Protein AF-V4J3M6-F1 (afdb_monomer_lite)

pLDDT: mean 88.86, std 12.58, range [38.88, 98.38]

InterPro domains:
  IPR055898 Protein of unknown function DUF7475 [PF24287] (8-110)

Structure (mmCIF, N/CA/C/O backbone):
data_AF-V4J3M6-F1
#
_entry.id   AF-V4J3M6-F1
#
loop_
_atom_site.group_PDB
_atom_site.id
_atom_site.type_symbol
_atom_site.label_atom_id
_atom_site.label_alt_id
_atom_site.label_comp_id
_atom_site.label_asym_id
_atom_site.label_entity_id
_atom_site.label_seq_id
_atom_site.pdbx_PDB_ins_code
_atom_site.Cartn_x
_atom_site.Cartn_y
_atom_site.Cartn_z
_atom_site.occupancy
_atom_site.B_iso_or_equiv
_atom_site.auth_seq_id
_atom_site.auth_comp_id
_atom_site.auth_asym_id
_atom_site.auth_atom_id
_atom_site.pdbx_PDB_model_num
ATOM 1 N N . MET A 1 1 ? -13.185 -10.513 32.554 1.00 38.88 1 MET A N 1
ATOM 2 C CA . MET A 1 1 ? -13.858 -9.660 31.553 1.00 38.88 1 MET A CA 1
ATOM 3 C C . MET A 1 1 ? -13.371 -10.073 30.175 1.00 38.88 1 MET A C 1
ATOM 5 O O . MET A 1 1 ? -12.265 -9.729 29.790 1.00 38.88 1 MET A O 1
ATOM 9 N N . THR A 1 2 ? -14.137 -10.904 29.475 1.00 46.56 2 THR A N 1
ATOM 10 C CA . THR A 1 2 ? -13.881 -11.289 28.082 1.00 46.56 2 THR A CA 1
ATOM 11 C C . THR A 1 2 ? -14.479 -10.208 27.191 1.00 46.56 2 THR A C 1
ATOM 13 O O . THR A 1 2 ? -15.693 -10.142 27.030 1.00 46.56 2 THR A O 1
ATOM 16 N N . SER A 1 3 ? -13.636 -9.323 26.656 1.00 50.34 3 SER A N 1
ATOM 17 C CA . SER A 1 3 ? -14.047 -8.368 25.624 1.00 50.34 3 SER A CA 1
ATOM 18 C C . SER A 1 3 ? -14.471 -9.158 24.384 1.00 50.34 3 SER A C 1
ATOM 20 O O . SER A 1 3 ? -13.637 -9.702 23.661 1.00 50.34 3 SER A O 1
ATOM 22 N N . THR A 1 4 ? -15.776 -9.302 24.159 1.00 56.31 4 THR A N 1
ATOM 23 C CA . THR A 1 4 ? -16.316 -9.925 22.948 1.00 56.31 4 THR A CA 1
ATOM 24 C C . THR A 1 4 ? -16.257 -8.911 21.812 1.00 56.31 4 THR A C 1
ATOM 26 O O . THR A 1 4 ? -17.283 -8.364 21.403 1.00 56.31 4 THR A O 1
ATOM 29 N N . ARG A 1 5 ? -15.052 -8.619 21.302 1.00 61.88 5 ARG A N 1
ATOM 30 C CA . ARG A 1 5 ? -14.941 -7.908 20.024 1.00 61.88 5 ARG A CA 1
ATOM 31 C C . ARG A 1 5 ? -15.697 -8.729 18.967 1.00 61.88 5 ARG A C 1
ATOM 33 O O . ARG A 1 5 ? -15.520 -9.948 18.909 1.00 61.88 5 ARG A O 1
ATOM 40 N N . PRO A 1 6 ? -16.568 -8.107 18.153 1.00 67.94 6 PRO A N 1
ATOM 41 C CA . PRO A 1 6 ? -17.301 -8.828 17.123 1.00 67.94 6 PRO A CA 1
ATOM 42 C C . PRO A 1 6 ? -16.311 -9.528 16.197 1.00 67.94 6 PRO A C 1
ATOM 44 O O . PRO A 1 6 ? -15.393 -8.894 15.688 1.00 67.94 6 PRO A O 1
ATOM 47 N N . HIS A 1 7 ? -16.516 -10.811 15.921 1.00 68.94 7 HIS A N 1
ATOM 48 C CA . HIS A 1 7 ? -15.617 -11.605 15.078 1.00 68.94 7 HIS A CA 1
ATOM 49 C C . HIS A 1 7 ? -15.437 -11.019 13.655 1.00 68.94 7 HIS A C 1
ATOM 51 O O . HIS A 1 7 ? -14.468 -11.315 12.960 1.00 68.94 7 HIS A O 1
ATOM 57 N N . SER A 1 8 ? -16.360 -10.157 13.212 1.00 73.88 8 SER A N 1
ATOM 58 C CA . SER A 1 8 ? -16.258 -9.370 11.978 1.00 73.88 8 SER A CA 1
ATOM 59 C C . SER A 1 8 ? -15.164 -8.298 12.025 1.00 73.88 8 SER A C 1
ATOM 61 O O . SER A 1 8 ? -14.506 -8.072 11.014 1.00 73.88 8 SER A O 1
ATOM 63 N N . ALA A 1 9 ? -14.929 -7.673 13.180 1.00 78.38 9 ALA A N 1
ATOM 64 C CA . ALA A 1 9 ? -13.892 -6.664 13.371 1.00 78.38 9 ALA A CA 1
ATOM 65 C C . ALA A 1 9 ? -12.501 -7.237 13.090 1.00 78.38 9 ALA A C 1
ATOM 67 O O . ALA A 1 9 ? -11.733 -6.661 12.320 1.00 78.38 9 ALA A O 1
ATOM 68 N N . ASP A 1 10 ? -12.222 -8.414 13.647 1.00 83.69 10 ASP A N 1
ATOM 69 C CA . ASP A 1 10 ? -10.952 -9.114 13.456 1.00 83.69 10 ASP A CA 1
ATOM 70 C C . ASP A 1 10 ? -10.730 -9.477 11.984 1.00 83.69 10 ASP A C 1
ATOM 72 O O . ASP A 1 10 ? -9.628 -9.337 11.462 1.00 83.69 10 ASP A O 1
ATOM 76 N N . ARG A 1 11 ? -11.788 -9.852 11.256 1.00 90.38 11 ARG A N 1
ATOM 77 C CA . ARG A 1 11 ? -11.690 -10.138 9.815 1.00 90.38 11 ARG A CA 1
ATOM 78 C C . ARG A 1 11 ? -11.317 -8.905 8.996 1.00 90.38 11 ARG A C 1
ATOM 80 O O . ARG A 1 11 ? -10.518 -9.024 8.075 1.00 90.38 11 ARG A O 1
ATOM 87 N N . LEU A 1 12 ? -11.866 -7.733 9.322 1.00 93.31 12 LEU A N 1
ATOM 88 C CA . LEU A 1 12 ? -11.553 -6.480 8.621 1.00 93.31 12 LEU A CA 1
ATOM 89 C C . LEU A 1 12 ? -10.098 -6.061 8.835 1.00 93.31 12 LEU A C 1
ATOM 91 O O . LEU A 1 12 ? -9.416 -5.634 7.908 1.00 93.31 12 LEU A O 1
ATOM 95 N N . HIS A 1 13 ? -9.605 -6.248 10.049 1.00 92.00 13 HIS A N 1
ATOM 96 C CA . HIS A 1 13 ? -8.206 -6.073 10.393 1.00 92.00 13 HIS A CA 1
ATOM 97 C C . HIS A 1 13 ? -7.275 -6.984 9.573 1.00 92.00 13 HIS A C 1
ATOM 99 O O . HIS A 1 13 ? -6.331 -6.499 8.949 1.00 92.00 13 HIS A O 1
ATOM 105 N N . TYR A 1 14 ? -7.574 -8.286 9.501 1.00 92.88 14 TYR A N 1
ATOM 106 C CA . TYR A 1 14 ? -6.812 -9.220 8.665 1.00 92.88 14 TYR A CA 1
ATOM 107 C C . TYR A 1 14 ? -6.918 -8.899 7.173 1.00 92.88 14 TYR A C 1
ATOM 109 O O . TYR A 1 14 ? -5.933 -9.032 6.451 1.00 92.88 14 TYR A O 1
ATOM 117 N N . ALA A 1 15 ? -8.077 -8.431 6.704 1.00 95.94 15 ALA A N 1
ATOM 118 C CA . ALA A 1 15 ? -8.246 -7.991 5.324 1.00 95.94 15 ALA A CA 1
ATOM 119 C C . ALA A 1 15 ? -7.347 -6.786 4.999 1.00 95.94 15 ALA A C 1
ATOM 121 O O . ALA A 1 15 ? -6.712 -6.775 3.948 1.00 95.94 15 ALA A O 1
ATOM 122 N N . ALA A 1 16 ? -7.220 -5.814 5.910 1.00 95.56 16 ALA A N 1
ATOM 123 C CA . ALA A 1 16 ? -6.307 -4.683 5.737 1.00 95.56 16 ALA A CA 1
ATOM 124 C C . ALA A 1 16 ? -4.843 -5.141 5.658 1.00 95.56 16 ALA A C 1
ATOM 126 O O . ALA A 1 16 ? -4.100 -4.686 4.789 1.00 95.56 16 ALA A O 1
ATOM 127 N N . VAL A 1 17 ? -4.444 -6.090 6.510 1.00 95.25 17 VAL A N 1
ATOM 128 C CA . VAL A 1 17 ? -3.103 -6.696 6.477 1.00 95.25 17 VAL A CA 1
ATOM 129 C C . VAL A 1 17 ? -2.857 -7.434 5.163 1.00 95.25 17 VAL A C 1
ATOM 131 O O . VAL A 1 17 ? -1.808 -7.255 4.549 1.00 95.25 17 VAL A O 1
ATOM 134 N N . LEU A 1 18 ? -3.823 -8.230 4.702 1.00 97.06 18 LEU A N 1
ATOM 135 C CA . LEU A 1 18 ? -3.713 -8.969 3.446 1.00 97.06 18 LEU A CA 1
ATOM 136 C C . LEU A 1 18 ? -3.591 -8.023 2.246 1.00 97.06 18 LEU A C 1
ATOM 138 O O . LEU A 1 18 ? -2.781 -8.268 1.356 1.00 97.06 18 LEU A O 1
ATOM 142 N N . LEU A 1 19 ? -4.350 -6.925 2.238 1.00 97.88 19 LEU A N 1
ATOM 143 C CA . LEU A 1 19 ? -4.260 -5.890 1.208 1.00 97.88 19 LEU A CA 1
ATOM 144 C C . LEU A 1 19 ? -2.898 -5.182 1.229 1.00 97.88 19 LEU A C 1
ATOM 146 O O . LEU A 1 19 ? -2.286 -5.035 0.173 1.00 97.88 19 LEU A O 1
ATOM 150 N N . ALA A 1 20 ? -2.387 -4.802 2.405 1.00 97.69 20 ALA A N 1
ATOM 151 C CA . ALA A 1 20 ? -1.046 -4.226 2.539 1.00 97.69 20 ALA A CA 1
ATOM 152 C C . ALA A 1 20 ? 0.040 -5.194 2.050 1.00 97.69 20 ALA A C 1
ATOM 154 O O . ALA A 1 20 ? 0.949 -4.800 1.320 1.00 97.69 20 ALA A O 1
ATOM 155 N N . PHE A 1 21 ? -0.076 -6.476 2.398 1.00 97.62 21 PHE A N 1
ATOM 156 C CA . PHE A 1 21 ? 0.846 -7.507 1.938 1.00 97.62 21 PHE A CA 1
ATOM 157 C C . PHE A 1 21 ? 0.781 -7.697 0.416 1.00 97.62 21 PHE A C 1
ATOM 159 O O . PHE A 1 21 ? 1.816 -7.723 -0.245 1.00 97.62 21 PHE A O 1
ATOM 166 N N . ALA A 1 22 ? -0.418 -7.754 -0.167 1.00 97.62 22 ALA A N 1
ATOM 167 C CA . ALA A 1 22 ? -0.592 -7.839 -1.615 1.00 97.62 22 ALA A CA 1
ATOM 168 C C . ALA A 1 22 ? 0.013 -6.621 -2.335 1.00 97.62 22 ALA A C 1
ATOM 170 O O . ALA A 1 22 ? 0.721 -6.783 -3.328 1.00 97.62 22 ALA A O 1
ATOM 171 N N . LEU A 1 23 ? -0.200 -5.410 -1.807 1.00 97.38 23 LEU A N 1
ATOM 172 C CA . LEU A 1 23 ? 0.435 -4.194 -2.318 1.00 97.38 23 LEU A CA 1
ATOM 173 C C . LEU A 1 23 ? 1.960 -4.291 -2.233 1.00 97.38 23 LEU A C 1
ATOM 175 O O . LEU A 1 23 ? 2.632 -3.974 -3.211 1.00 97.38 23 LEU A O 1
ATOM 179 N N . SER A 1 24 ? 2.511 -4.781 -1.121 1.00 98.06 24 SER A N 1
ATOM 180 C CA . SER A 1 24 ? 3.952 -5.010 -0.979 1.00 98.06 24 SER A CA 1
ATOM 181 C C . SER A 1 24 ? 4.497 -5.944 -2.067 1.00 98.06 24 SER A C 1
ATOM 183 O O . SER A 1 24 ? 5.452 -5.591 -2.761 1.00 98.06 24 SER A O 1
ATOM 185 N N . VAL A 1 25 ? 3.835 -7.084 -2.298 1.00 97.81 25 VAL A N 1
ATOM 186 C CA . VAL A 1 25 ? 4.211 -8.052 -3.341 1.00 97.81 25 VAL A CA 1
ATOM 187 C C . VAL A 1 25 ? 4.190 -7.422 -4.734 1.00 97.81 25 VAL A C 1
ATOM 189 O O . VAL A 1 25 ? 5.130 -7.620 -5.501 1.00 97.81 25 VAL A O 1
ATOM 192 N N . VAL A 1 26 ? 3.161 -6.637 -5.067 1.00 96.00 26 VAL A N 1
ATOM 193 C CA . VAL A 1 26 ? 3.074 -5.951 -6.368 1.00 96.00 26 VAL A CA 1
ATOM 194 C C . VAL A 1 26 ? 4.235 -4.974 -6.562 1.00 96.00 26 VAL A C 1
ATOM 196 O O . VAL A 1 26 ? 4.849 -4.951 -7.629 1.00 96.00 26 VAL A O 1
ATOM 199 N N . HIS A 1 27 ? 4.575 -4.199 -5.533 1.00 95.88 27 HIS A N 1
ATOM 200 C CA . HIS A 1 27 ? 5.683 -3.248 -5.598 1.00 95.88 27 HIS A CA 1
ATOM 201 C C . HIS A 1 27 ? 7.039 -3.960 -5.711 1.00 95.88 27 HIS A C 1
ATOM 203 O O . HIS A 1 27 ? 7.868 -3.566 -6.528 1.00 95.88 27 HIS A O 1
ATOM 209 N N . PHE A 1 28 ? 7.253 -5.065 -4.994 1.00 97.81 28 PHE A N 1
ATOM 210 C CA . PHE A 1 28 ? 8.454 -5.881 -5.181 1.00 97.81 28 PHE A CA 1
ATOM 211 C C . PHE A 1 28 ? 8.534 -6.513 -6.567 1.00 97.81 28 PHE A C 1
ATOM 213 O O . PHE A 1 28 ? 9.603 -6.505 -7.170 1.00 97.81 28 PHE A O 1
ATOM 220 N N . TYR A 1 29 ? 7.421 -7.013 -7.105 1.00 96.44 29 TYR A N 1
ATOM 221 C CA . TYR A 1 29 ? 7.382 -7.536 -8.468 1.00 96.44 29 TYR A CA 1
ATOM 222 C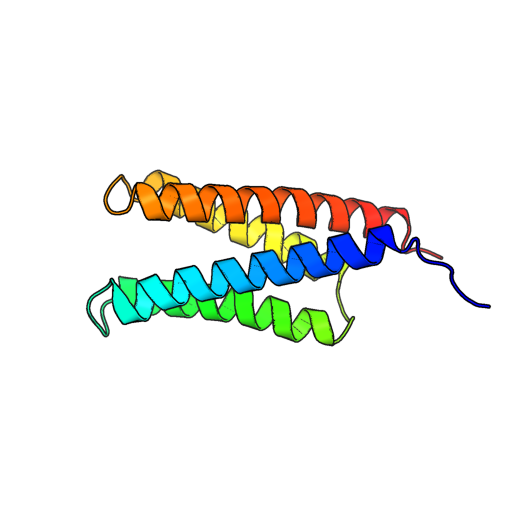 C . TYR A 1 29 ? 7.797 -6.466 -9.487 1.00 96.44 29 TYR A C 1
ATOM 224 O O . TYR A 1 29 ? 8.642 -6.724 -10.341 1.00 96.44 29 TYR A O 1
ATOM 232 N N . LEU A 1 30 ? 7.278 -5.243 -9.359 1.00 94.25 30 LEU A N 1
ATOM 233 C CA . LEU A 1 30 ? 7.681 -4.128 -10.218 1.00 94.25 30 LEU A CA 1
ATOM 234 C C . LEU A 1 30 ? 9.171 -3.803 -10.071 1.00 94.25 30 LEU A C 1
ATOM 236 O O . LEU A 1 30 ? 9.876 -3.685 -11.071 1.00 94.25 30 LEU A O 1
ATOM 240 N N . GLY A 1 31 ? 9.658 -3.716 -8.834 1.00 96.00 31 GLY A N 1
ATOM 241 C CA . GLY A 1 31 ? 11.043 -3.364 -8.541 1.00 96.00 31 GLY A CA 1
ATOM 242 C C . GLY A 1 31 ? 12.069 -4.406 -8.994 1.00 96.00 31 GLY A C 1
ATOM 243 O O . GLY A 1 31 ? 13.128 -4.028 -9.489 1.00 96.00 31 GLY A O 1
ATOM 244 N N . PHE A 1 32 ? 11.768 -5.699 -8.843 1.00 97.38 32 PHE A N 1
ATOM 245 C CA . PHE A 1 32 ? 12.718 -6.785 -9.110 1.00 97.38 32 PHE A CA 1
ATOM 246 C C . PHE A 1 32 ? 12.551 -7.460 -10.474 1.00 97.38 32 PHE A C 1
ATOM 248 O O . PHE A 1 32 ? 13.534 -7.977 -10.998 1.00 97.38 32 PHE A O 1
ATOM 255 N N . ALA A 1 33 ? 11.337 -7.501 -11.032 1.00 96.00 33 ALA A N 1
ATOM 256 C CA . ALA A 1 33 ? 11.045 -8.286 -12.235 1.00 96.00 33 ALA A CA 1
ATOM 257 C C . ALA A 1 33 ? 10.667 -7.447 -13.463 1.00 96.00 33 ALA A C 1
ATOM 259 O O . ALA A 1 33 ? 10.756 -7.953 -14.580 1.00 96.00 33 ALA A O 1
ATOM 260 N N . VAL A 1 34 ? 10.228 -6.196 -13.282 1.00 93.44 34 VAL A N 1
ATOM 261 C CA . VAL A 1 34 ? 9.749 -5.352 -14.390 1.00 93.44 34 VAL A CA 1
ATOM 262 C C . VAL A 1 34 ? 10.725 -4.228 -14.710 1.00 93.44 34 VAL A C 1
ATOM 264 O O . VAL A 1 34 ? 11.067 -4.023 -15.873 1.00 93.44 34 VAL A O 1
ATOM 267 N N . GLU A 1 35 ? 11.172 -3.487 -13.698 1.00 94.19 35 GLU A N 1
ATOM 268 C CA . GLU A 1 35 ? 12.137 -2.410 -13.901 1.00 94.19 35 GLU A CA 1
ATOM 269 C C . GLU A 1 35 ? 13.565 -2.946 -14.090 1.00 94.19 35 GLU A C 1
ATOM 271 O O . GLU A 1 35 ? 13.936 -3.955 -13.485 1.00 94.19 35 GLU A O 1
ATOM 276 N N . PRO A 1 36 ? 14.419 -2.243 -14.857 1.00 95.25 36 PRO A N 1
ATOM 277 C CA . PRO A 1 36 ? 15.838 -2.563 -14.925 1.00 95.25 36 PRO A CA 1
ATOM 278 C C . PRO A 1 36 ? 16.478 -2.528 -13.533 1.00 95.25 36 PRO A C 1
ATOM 280 O O . PRO A 1 36 ? 16.332 -1.542 -12.799 1.00 95.25 36 PRO A O 1
ATOM 283 N N . PHE A 1 37 ? 17.207 -3.588 -13.185 1.00 93.69 37 PHE A N 1
ATOM 284 C CA . PHE A 1 37 ? 17.845 -3.729 -11.879 1.00 93.69 37 PHE A CA 1
ATOM 285 C C . PHE A 1 37 ? 18.781 -2.548 -11.582 1.00 93.69 37 PHE A C 1
ATOM 287 O O . PHE A 1 37 ? 19.616 -2.181 -12.408 1.00 93.69 37 PHE A O 1
ATOM 294 N N . GLY A 1 38 ? 18.628 -1.941 -10.403 1.00 92.56 38 GLY A N 1
ATOM 295 C CA . GLY A 1 38 ? 19.433 -0.793 -9.969 1.00 92.56 38 GLY A CA 1
ATOM 296 C C . GLY A 1 38 ? 19.015 0.558 -10.562 1.00 92.56 38 GLY A C 1
ATOM 297 O O . GLY A 1 38 ? 19.595 1.582 -10.208 1.00 92.56 38 GLY A O 1
ATOM 298 N N . SER A 1 39 ? 17.996 0.599 -11.428 1.00 96.56 39 SER A N 1
ATOM 299 C CA . SER A 1 39 ? 17.409 1.866 -11.874 1.00 96.56 39 SER A CA 1
ATOM 300 C C . SER A 1 39 ? 16.718 2.607 -10.721 1.00 96.56 39 SER A C 1
ATOM 302 O O . SER A 1 39 ? 16.263 1.999 -9.751 1.00 96.56 39 SER A O 1
ATOM 304 N N . ALA A 1 40 ? 16.573 3.930 -10.846 1.00 95.06 40 ALA A N 1
ATOM 305 C CA . ALA A 1 40 ? 15.864 4.736 -9.849 1.00 95.06 40 ALA A CA 1
ATOM 306 C C . ALA A 1 40 ? 14.420 4.247 -9.624 1.00 95.06 40 ALA A C 1
ATOM 308 O O . ALA A 1 40 ? 13.968 4.176 -8.484 1.00 95.06 40 ALA A O 1
ATOM 309 N N . ALA A 1 41 ? 13.728 3.845 -10.696 1.00 92.00 41 ALA A N 1
ATOM 310 C CA . ALA A 1 41 ? 12.379 3.288 -10.619 1.00 92.00 41 ALA A CA 1
ATOM 311 C C . ALA A 1 41 ? 12.354 1.942 -9.874 1.00 92.00 41 ALA A C 1
ATOM 313 O O . ALA A 1 41 ? 11.517 1.746 -8.996 1.00 92.00 41 ALA A O 1
ATOM 314 N N . SER A 1 42 ? 13.304 1.045 -10.171 1.00 95.81 42 SER A N 1
ATOM 315 C CA . SER A 1 42 ? 13.454 -0.234 -9.463 1.00 95.81 42 SER A CA 1
ATOM 316 C C . SER A 1 42 ? 13.613 -0.015 -7.957 1.00 95.81 42 SER A C 1
ATOM 318 O O . SER A 1 42 ? 12.840 -0.558 -7.167 1.00 95.81 42 SER A O 1
ATOM 320 N N . VAL A 1 43 ? 14.544 0.860 -7.559 1.00 96.88 43 VAL A N 1
ATOM 321 C CA . VAL A 1 43 ? 14.788 1.188 -6.146 1.00 96.88 43 VAL A CA 1
ATOM 322 C C . VAL A 1 43 ? 13.542 1.786 -5.490 1.00 96.88 43 VAL A C 1
ATOM 324 O O . VAL A 1 43 ? 13.177 1.368 -4.394 1.00 96.88 43 VAL A O 1
ATOM 327 N N . GLN A 1 44 ? 12.852 2.717 -6.154 1.00 95.25 44 GLN A N 1
ATOM 328 C CA . GLN A 1 44 ? 11.621 3.318 -5.630 1.00 95.25 44 GLN A CA 1
ATOM 329 C C . GLN A 1 44 ? 10.532 2.275 -5.365 1.00 95.25 44 GLN A C 1
ATOM 331 O O . GLN A 1 44 ? 9.971 2.248 -4.271 1.00 95.25 44 GLN A O 1
ATOM 336 N N . PHE A 1 45 ? 10.264 1.383 -6.322 1.00 95.19 45 PHE A N 1
ATOM 337 C CA . PHE A 1 45 ? 9.265 0.331 -6.139 1.00 95.19 45 PHE A CA 1
ATOM 338 C C . PHE A 1 45 ? 9.639 -0.633 -5.010 1.00 95.19 45 PHE A C 1
ATOM 340 O O . PHE A 1 45 ? 8.780 -0.979 -4.201 1.00 95.19 45 PHE A O 1
ATOM 347 N N . VAL A 1 46 ? 10.915 -1.007 -4.881 1.00 97.81 46 VAL A N 1
ATOM 348 C CA . VAL A 1 46 ? 11.370 -1.821 -3.743 1.00 97.81 46 VAL A CA 1
ATOM 349 C C . VAL A 1 46 ? 11.113 -1.097 -2.421 1.00 97.81 46 VAL A C 1
ATOM 351 O O . VAL A 1 46 ? 10.550 -1.694 -1.506 1.00 97.81 46 VAL A O 1
ATOM 354 N N . LEU A 1 47 ? 11.453 0.190 -2.319 1.00 97.94 47 LEU A N 1
ATOM 355 C CA . LEU A 1 47 ? 11.208 0.976 -1.107 1.00 97.94 47 LEU A CA 1
ATOM 356 C C . LEU A 1 47 ? 9.716 1.049 -0.764 1.00 97.94 47 LEU A C 1
ATOM 358 O O . LEU A 1 47 ? 9.351 0.885 0.398 1.00 97.94 47 LEU A O 1
ATOM 362 N N . PHE A 1 48 ? 8.844 1.221 -1.759 1.00 96.75 48 PHE A N 1
ATOM 363 C CA . PHE A 1 48 ? 7.398 1.213 -1.534 1.00 96.75 48 PHE A CA 1
ATOM 364 C C . PHE A 1 48 ? 6.902 -0.140 -1.012 1.00 96.75 48 PHE A C 1
ATOM 366 O O . PHE A 1 48 ? 6.114 -0.196 -0.064 1.00 96.75 48 PHE A O 1
ATOM 373 N N . GLY A 1 49 ? 7.423 -1.236 -1.572 1.00 97.50 49 GLY A N 1
ATOM 374 C CA . GLY A 1 49 ? 7.150 -2.588 -1.089 1.00 97.50 49 GLY A CA 1
ATOM 375 C C . GLY A 1 49 ? 7.594 -2.796 0.360 1.00 97.50 49 GLY A C 1
ATOM 376 O O . GLY A 1 49 ? 6.831 -3.351 1.157 1.00 97.50 49 GLY A O 1
ATOM 377 N N . VAL A 1 50 ? 8.781 -2.295 0.725 1.00 98.38 50 VAL A N 1
ATOM 378 C CA . VAL A 1 50 ? 9.314 -2.347 2.097 1.00 98.38 50 VAL A CA 1
ATOM 3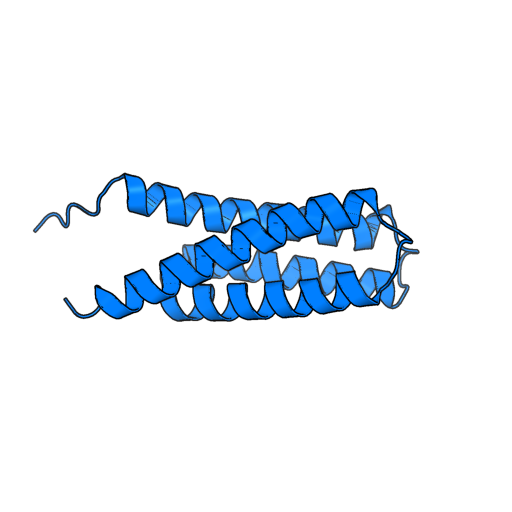79 C C . VAL A 1 50 ? 8.427 -1.578 3.070 1.00 98.38 50 VAL A C 1
ATOM 381 O O . VAL A 1 50 ? 8.155 -2.094 4.148 1.00 98.38 50 VAL A O 1
ATOM 384 N N . VAL A 1 51 ? 7.941 -0.385 2.715 1.00 97.75 51 VAL A N 1
ATOM 385 C CA . VAL A 1 51 ? 7.082 0.416 3.608 1.00 97.75 51 VAL A CA 1
ATOM 386 C C . VAL A 1 51 ? 5.776 -0.316 3.930 1.00 97.75 51 VAL A C 1
ATOM 388 O O . VAL A 1 51 ? 5.404 -0.412 5.100 1.00 97.75 51 VAL A O 1
ATOM 391 N N . PHE A 1 52 ? 5.105 -0.902 2.931 1.00 97.31 52 PHE A N 1
ATOM 392 C CA . PHE A 1 52 ? 3.909 -1.715 3.186 1.00 97.31 52 PHE A CA 1
ATOM 393 C C . PHE A 1 52 ? 4.214 -2.956 4.031 1.00 97.31 52 PHE A C 1
ATOM 395 O O . PHE A 1 52 ? 3.462 -3.265 4.956 1.00 97.31 52 PHE A O 1
ATOM 402 N N . LEU A 1 53 ? 5.32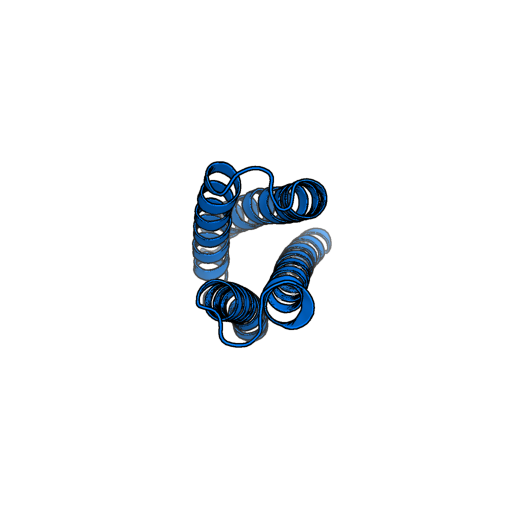5 -3.648 3.754 1.00 97.56 53 LEU A N 1
ATOM 403 C CA . LEU A 1 53 ? 5.727 -4.827 4.524 1.00 97.56 53 LEU A CA 1
ATOM 404 C C . LEU A 1 53 ? 6.068 -4.471 5.977 1.00 97.56 53 LEU A C 1
ATOM 406 O O . LEU A 1 53 ? 5.689 -5.191 6.897 1.00 97.56 53 LEU A O 1
ATOM 410 N N . ALA A 1 54 ? 6.734 -3.337 6.194 1.00 95.75 54 ALA A N 1
ATOM 411 C CA . ALA A 1 54 ? 6.994 -2.803 7.521 1.00 95.75 54 ALA A CA 1
ATOM 412 C C . ALA A 1 54 ? 5.678 -2.495 8.244 1.00 95.75 54 ALA A C 1
ATOM 414 O O . ALA A 1 54 ? 5.522 -2.889 9.394 1.00 95.75 54 ALA A O 1
ATOM 415 N N . GLY A 1 55 ? 4.698 -1.892 7.564 1.00 93.62 55 GLY A N 1
ATOM 416 C CA . GLY A 1 55 ? 3.355 -1.682 8.110 1.00 93.62 55 GLY A CA 1
ATOM 417 C C . GLY A 1 55 ? 2.689 -2.982 8.577 1.00 93.62 55 GLY A C 1
ATOM 418 O O . GLY A 1 55 ? 2.137 -3.026 9.676 1.00 93.62 55 GLY A O 1
ATOM 419 N N . VAL A 1 56 ? 2.808 -4.062 7.795 1.00 93.06 56 VAL A N 1
ATOM 420 C CA . VAL A 1 56 ? 2.355 -5.409 8.191 1.00 93.06 56 VAL A CA 1
ATOM 421 C C . VAL A 1 56 ? 3.103 -5.903 9.433 1.00 93.06 56 VAL A C 1
ATOM 423 O O . VAL A 1 56 ? 2.475 -6.394 10.366 1.00 93.06 56 VAL A O 1
ATOM 426 N N . GLY A 1 57 ? 4.426 -5.744 9.482 1.00 92.00 57 GLY A N 1
ATOM 427 C CA . GLY A 1 57 ? 5.237 -6.133 10.638 1.00 92.00 57 GLY A CA 1
ATOM 428 C C . GLY A 1 57 ? 4.862 -5.377 11.915 1.00 92.00 57 GLY A C 1
ATOM 429 O O . GLY A 1 57 ? 4.646 -5.994 12.956 1.00 92.00 57 GLY A O 1
ATOM 430 N N . VAL A 1 58 ? 4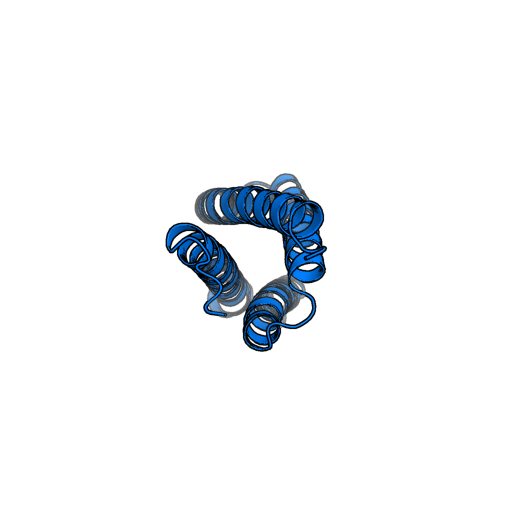.712 -4.050 11.839 1.00 90.56 58 VAL A N 1
ATOM 431 C CA . VAL A 1 58 ? 4.313 -3.228 12.993 1.00 90.56 58 VAL A CA 1
ATOM 432 C C . VAL A 1 58 ? 2.891 -3.574 13.436 1.00 90.56 58 VAL A C 1
ATOM 434 O O . VAL A 1 58 ? 2.636 -3.647 14.637 1.00 90.56 58 VAL A O 1
ATOM 437 N N . TYR A 1 59 ? 1.982 -3.886 12.506 1.00 85.94 59 TYR A N 1
ATOM 438 C CA . TYR A 1 59 ? 0.623 -4.321 12.837 1.00 85.94 59 TYR A CA 1
ATOM 439 C C . TYR A 1 59 ? 0.591 -5.531 13.790 1.00 85.94 59 TYR A C 1
ATOM 441 O O . TYR A 1 59 ? -0.251 -5.589 14.694 1.00 85.94 59 TYR A O 1
ATOM 449 N N . LEU A 1 60 ? 1.532 -6.473 13.634 1.00 86.06 60 LEU A N 1
ATOM 450 C CA . LEU A 1 60 ? 1.651 -7.653 14.499 1.00 86.06 60 LEU A CA 1
ATOM 451 C C . LEU A 1 60 ? 2.004 -7.298 15.948 1.00 86.06 60 LEU A C 1
ATOM 453 O O . LEU A 1 60 ? 1.696 -8.067 16.853 1.00 86.06 60 LEU A O 1
ATOM 457 N N . THR A 1 61 ? 2.595 -6.127 16.190 1.00 85.06 61 THR A N 1
ATOM 458 C CA . THR A 1 61 ? 2.955 -5.674 17.541 1.00 85.06 61 THR A CA 1
ATOM 459 C C . THR A 1 61 ? 1.767 -5.123 18.331 1.00 85.06 61 THR A C 1
ATOM 461 O O . THR A 1 61 ? 1.909 -4.819 19.509 1.00 85.06 61 THR A O 1
ATOM 464 N N . THR A 1 62 ? 0.587 -4.980 17.715 1.00 77.00 62 THR A N 1
ATOM 465 C CA . THR A 1 62 ? -0.638 -4.356 18.267 1.00 77.00 62 THR A CA 1
ATOM 466 C C . THR A 1 62 ? -0.526 -2.887 18.693 1.00 77.00 62 THR A C 1
ATOM 468 O O . THR A 1 62 ? -1.558 -2.236 18.859 1.00 77.00 62 THR A O 1
ATOM 471 N N . TYR A 1 63 ? 0.681 -2.326 18.781 1.00 77.25 63 TYR A N 1
ATOM 472 C CA . TYR A 1 63 ? 0.904 -0.916 19.071 1.00 77.25 63 TYR A CA 1
ATOM 473 C C . TYR A 1 63 ? 0.474 -0.016 17.902 1.00 77.25 63 TYR A C 1
ATOM 475 O O . TYR A 1 63 ? 0.585 -0.385 16.733 1.00 77.25 63 TYR A O 1
ATOM 483 N N . PHE A 1 64 ? 0.002 1.192 18.229 1.00 77.69 64 PHE A N 1
ATOM 484 C CA . PHE A 1 64 ? -0.270 2.276 17.273 1.00 77.69 64 PHE A CA 1
ATOM 485 C C . PHE A 1 64 ? -1.290 1.958 16.168 1.00 77.69 64 PHE A C 1
ATOM 487 O O . PHE A 1 64 ? -1.269 2.593 15.116 1.00 77.69 64 PHE A O 1
ATOM 494 N N . ARG A 1 65 ? -2.206 1.004 16.383 1.00 83.69 65 ARG A N 1
ATOM 495 C CA . ARG A 1 65 ? -3.185 0.578 15.365 1.00 83.69 65 ARG A CA 1
ATOM 496 C C . ARG A 1 65 ? -3.935 1.732 14.674 1.00 83.69 65 ARG A C 1
ATOM 498 O O . ARG A 1 65 ? -3.910 1.738 13.444 1.00 83.69 65 ARG A O 1
ATOM 505 N N . PRO A 1 66 ? -4.529 2.717 15.384 1.00 86.75 66 PRO A N 1
ATOM 506 C CA . PRO A 1 66 ? -5.182 3.853 14.727 1.00 86.75 66 PRO A CA 1
ATOM 507 C C . PRO A 1 66 ? -4.223 4.624 13.811 1.00 86.75 66 PRO A C 1
ATOM 509 O O . PRO A 1 66 ? -4.507 4.836 12.632 1.00 86.75 66 PRO A O 1
ATOM 512 N N . VAL A 1 67 ? -3.035 4.957 14.323 1.00 91.75 67 VAL A N 1
ATOM 513 C CA . VAL A 1 67 ? -2.007 5.700 13.581 1.00 91.75 67 VAL A CA 1
ATOM 514 C C . VAL A 1 67 ? -1.558 4.930 12.339 1.00 91.75 67 VAL A C 1
ATOM 516 O O . VAL A 1 67 ? -1.441 5.519 11.268 1.00 91.75 67 VAL A O 1
ATOM 519 N N . LEU A 1 68 ? -1.366 3.612 12.438 1.00 91.81 68 LEU A N 1
ATOM 520 C CA . LEU A 1 68 ? -1.001 2.769 11.296 1.00 91.81 68 LEU A CA 1
ATOM 521 C C . LEU A 1 68 ? -2.065 2.785 10.199 1.00 91.81 68 LEU A C 1
ATOM 523 O O . LEU A 1 68 ? -1.720 2.828 9.019 1.00 91.81 68 LEU A O 1
ATOM 527 N N . TYR A 1 69 ? -3.348 2.776 10.562 1.00 94.25 69 TYR A N 1
ATOM 528 C CA . TYR A 1 69 ? -4.424 2.869 9.579 1.00 94.25 69 TYR A CA 1
ATOM 529 C C . TYR A 1 69 ? -4.436 4.224 8.872 1.00 94.25 69 TYR A C 1
ATOM 531 O O . TYR A 1 69 ? -4.588 4.278 7.649 1.00 94.25 69 TYR A O 1
ATOM 539 N N . LEU A 1 70 ? -4.236 5.316 9.612 1.00 95.69 70 LEU A N 1
ATOM 540 C CA . LEU A 1 70 ? -4.166 6.653 9.032 1.00 95.69 70 LEU A CA 1
ATOM 541 C C . LEU A 1 70 ? -2.964 6.786 8.090 1.00 95.69 70 LEU A C 1
ATOM 543 O O . LEU A 1 70 ? -3.129 7.146 6.925 1.00 95.69 70 LEU A O 1
ATOM 547 N N . VAL A 1 71 ? -1.769 6.432 8.569 1.00 96.00 71 VAL A N 1
ATOM 548 C CA . VAL A 1 71 ? -0.526 6.480 7.786 1.00 96.00 71 VAL A CA 1
ATOM 549 C C . VAL A 1 71 ? -0.638 5.601 6.544 1.00 96.00 71 VAL A C 1
ATOM 551 O O . VAL A 1 71 ? -0.314 6.058 5.452 1.00 96.00 71 VAL A O 1
ATOM 554 N N . GLY A 1 72 ? -1.157 4.378 6.681 1.00 95.94 72 GLY A N 1
ATOM 555 C CA . GLY A 1 72 ? -1.390 3.479 5.554 1.00 95.94 72 GLY A CA 1
ATOM 556 C C . GLY A 1 72 ? -2.323 4.090 4.507 1.00 95.94 72 GLY A C 1
ATOM 557 O O . GLY A 1 72 ? -1.985 4.102 3.324 1.00 95.94 72 GLY A O 1
ATOM 558 N N . SER A 1 73 ? -3.458 4.654 4.934 1.00 97.19 73 SER A N 1
ATOM 559 C CA . SER A 1 73 ? -4.426 5.295 4.030 1.00 97.19 73 SER A CA 1
ATOM 560 C C . SER A 1 73 ? -3.796 6.455 3.259 1.00 97.19 73 SER A C 1
ATOM 562 O O . SER A 1 73 ? -3.920 6.530 2.038 1.00 97.19 73 SER A O 1
ATOM 564 N N . LEU A 1 74 ? -3.094 7.347 3.962 1.00 97.81 74 LEU A N 1
ATOM 565 C CA . LEU A 1 74 ? -2.454 8.517 3.360 1.00 97.81 74 LEU A CA 1
ATOM 566 C C . LEU A 1 74 ? -1.327 8.114 2.408 1.00 97.81 74 LEU A C 1
ATOM 568 O O . LEU A 1 74 ? -1.219 8.658 1.310 1.00 97.81 74 LEU A O 1
ATOM 572 N N . TYR A 1 75 ? -0.521 7.129 2.801 1.00 97.12 75 TYR A N 1
ATOM 573 C CA . TYR A 1 75 ? 0.562 6.613 1.978 1.00 97.12 75 TYR A CA 1
ATOM 574 C C . TYR A 1 75 ? 0.041 5.971 0.687 1.00 97.12 75 TYR A C 1
ATOM 576 O O . TYR A 1 75 ? 0.509 6.296 -0.404 1.00 97.12 75 TYR A O 1
ATOM 584 N N . ALA A 1 76 ? -0.980 5.117 0.784 1.00 97.00 76 ALA A N 1
ATOM 585 C CA . ALA A 1 76 ? -1.601 4.498 -0.381 1.00 97.00 76 ALA A CA 1
ATOM 586 C C . ALA A 1 76 ? -2.289 5.530 -1.290 1.00 97.00 76 ALA A C 1
ATOM 588 O O . ALA A 1 76 ? -2.195 5.416 -2.510 1.00 97.00 76 ALA A O 1
ATOM 589 N N . ALA A 1 77 ? -2.927 6.560 -0.724 1.00 97.00 77 ALA A N 1
ATOM 590 C CA . ALA A 1 77 ? -3.518 7.650 -1.500 1.00 97.00 77 ALA A CA 1
ATOM 591 C C . ALA A 1 77 ? -2.449 8.445 -2.264 1.00 97.00 77 ALA A C 1
ATOM 593 O O . ALA A 1 77 ? -2.607 8.700 -3.458 1.00 97.00 77 ALA A O 1
ATOM 594 N N . PHE A 1 78 ? -1.333 8.771 -1.606 1.00 96.19 78 PHE A N 1
ATOM 595 C CA . PHE A 1 78 ? -0.182 9.412 -2.239 1.00 96.19 78 PHE A CA 1
ATOM 596 C C . PHE A 1 78 ? 0.359 8.581 -3.412 1.00 96.19 78 PHE A C 1
ATOM 598 O O . PHE A 1 78 ? 0.519 9.103 -4.517 1.00 96.19 78 PHE A O 1
ATOM 605 N N . LEU A 1 79 ? 0.570 7.276 -3.214 1.00 94.00 79 LEU A N 1
ATOM 606 C CA . LEU A 1 79 ? 0.992 6.384 -4.297 1.00 94.00 79 LEU A CA 1
ATOM 607 C C . LEU A 1 79 ? -0.056 6.291 -5.412 1.00 94.00 79 LEU A C 1
ATOM 609 O O . LEU A 1 79 ? 0.311 6.234 -6.582 1.00 94.00 79 LEU A O 1
ATOM 613 N N . GLY A 1 80 ? -1.348 6.320 -5.078 1.00 91.88 80 GLY A N 1
ATOM 614 C CA . GLY A 1 80 ? -2.437 6.374 -6.054 1.00 91.88 80 GLY A CA 1
ATOM 615 C C . GLY A 1 80 ? -2.350 7.602 -6.964 1.00 91.88 80 GLY A C 1
ATOM 616 O O . GLY 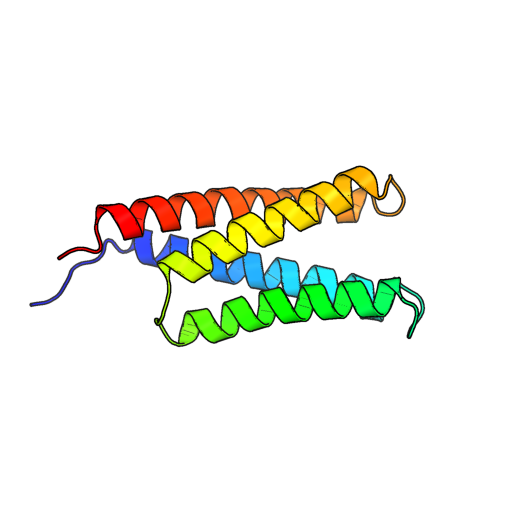A 1 80 ? -2.498 7.474 -8.179 1.00 91.88 80 GLY A O 1
ATOM 617 N N . VAL A 1 81 ? -2.026 8.774 -6.406 1.00 92.38 81 VAL A N 1
ATOM 618 C CA . VAL A 1 81 ? -1.773 9.997 -7.189 1.00 92.38 81 VAL A CA 1
ATOM 619 C C . VAL A 1 81 ? -0.553 9.820 -8.095 1.00 92.38 81 VAL A C 1
ATOM 621 O O . VAL A 1 81 ? -0.630 10.127 -9.285 1.00 92.38 81 VAL A O 1
ATOM 624 N N . LEU A 1 82 ? 0.551 9.269 -7.576 1.00 89.19 82 LEU A N 1
ATOM 625 C CA . LEU A 1 82 ? 1.739 8.995 -8.394 1.00 89.19 82 LEU A CA 1
ATOM 626 C C . LEU A 1 82 ? 1.413 8.067 -9.569 1.00 89.19 82 LEU A C 1
ATOM 628 O O . LEU A 1 82 ? 1.757 8.383 -10.705 1.00 89.19 82 LEU A O 1
ATOM 632 N N . TRP A 1 83 ? 0.688 6.977 -9.322 1.00 85.69 83 TRP A N 1
ATOM 633 C CA . TRP A 1 83 ? 0.231 6.050 -10.358 1.00 85.69 83 TRP A CA 1
ATOM 634 C C . TRP A 1 83 ? -0.650 6.721 -11.409 1.00 85.69 83 TRP A C 1
ATOM 636 O O . TRP A 1 83 ? -0.462 6.488 -12.601 1.00 85.69 83 TRP A O 1
ATOM 646 N N . PHE A 1 84 ? -1.581 7.576 -10.980 1.00 85.25 84 PHE A N 1
ATOM 647 C CA . PHE A 1 84 ? -2.457 8.317 -11.885 1.00 85.25 84 PHE A CA 1
ATOM 648 C C . PHE A 1 84 ? -1.666 9.268 -12.797 1.00 85.25 84 PHE A C 1
ATOM 650 O O . PHE A 1 84 ? -1.946 9.365 -13.990 1.00 85.25 84 PHE A O 1
ATOM 657 N N . THR A 1 85 ? -0.642 9.933 -12.256 1.00 86.38 85 THR A N 1
ATOM 658 C CA . THR A 1 85 ? 0.207 10.873 -13.013 1.00 86.38 85 THR A CA 1
ATOM 659 C C . THR A 1 85 ? 1.316 10.202 -13.833 1.00 86.38 85 THR A C 1
ATOM 661 O O . THR A 1 85 ? 1.786 10.783 -14.807 1.00 86.38 85 THR A O 1
ATOM 664 N N . GLY A 1 86 ? 1.714 8.974 -13.487 1.00 78.06 86 GLY A N 1
ATOM 665 C CA . GLY A 1 86 ? 2.804 8.228 -14.130 1.00 78.06 86 GLY A CA 1
ATOM 666 C C . GLY A 1 86 ? 2.497 7.688 -15.535 1.00 78.06 86 GLY A C 1
ATOM 667 O O . GLY A 1 86 ? 3.386 7.147 -16.194 1.00 78.06 86 GLY A O 1
ATOM 668 N N . GLY A 1 87 ? 1.260 7.841 -16.018 1.00 73.75 87 GLY A N 1
ATOM 669 C CA . GLY A 1 87 ? 0.843 7.464 -17.370 1.00 73.75 87 GLY A CA 1
ATOM 670 C C . GLY A 1 87 ? 0.512 5.975 -17.557 1.00 73.75 87 GLY A C 1
ATOM 671 O O . GLY A 1 87 ? 0.384 5.198 -16.616 1.00 73.75 87 GLY A O 1
ATOM 672 N N . MET A 1 88 ? 0.347 5.560 -18.818 1.00 73.38 88 MET A N 1
ATOM 673 C CA . MET A 1 88 ? -0.287 4.279 -19.186 1.00 73.38 88 MET A CA 1
ATOM 674 C C . MET A 1 88 ? 0.682 3.093 -19.336 1.00 73.38 88 MET A C 1
ATOM 676 O O . MET A 1 88 ? 0.252 2.012 -19.745 1.00 73.38 88 MET A O 1
ATOM 680 N N . ARG A 1 89 ? 1.976 3.258 -19.002 1.00 75.81 89 ARG A N 1
ATOM 681 C CA . ARG A 1 89 ? 3.031 2.236 -19.210 1.00 75.81 89 ARG A CA 1
ATOM 682 C C . ARG A 1 89 ? 2.668 0.872 -18.617 1.00 75.81 89 ARG A C 1
ATOM 684 O O . ARG A 1 89 ? 3.043 -0.163 -19.156 1.00 75.81 89 ARG A O 1
ATOM 691 N N . TYR A 1 90 ? 1.893 0.884 -17.538 1.00 75.25 90 TYR A N 1
ATOM 692 C CA . TYR A 1 90 ? 1.526 -0.293 -16.766 1.00 75.25 90 TYR A CA 1
ATOM 693 C C . TYR A 1 90 ? 0.020 -0.464 -16.612 1.00 75.25 90 TYR A C 1
ATOM 695 O O . TYR A 1 90 ? -0.409 -0.971 -15.587 1.00 75.25 90 TYR A O 1
ATOM 703 N N . LEU A 1 91 ? -0.800 -0.074 -17.593 1.00 84.44 91 LEU A N 1
ATOM 704 C CA . LEU A 1 91 ? -2.259 0.024 -17.431 1.00 84.44 91 LEU A CA 1
ATOM 705 C C . LEU A 1 91 ? -2.915 -1.141 -16.659 1.00 84.44 91 LEU A C 1
ATOM 707 O O . LEU A 1 91 ? -3.659 -0.905 -15.713 1.00 84.44 91 LEU A O 1
ATOM 711 N N . ARG A 1 92 ? -2.619 -2.401 -17.012 1.00 86.06 92 ARG A N 1
ATOM 712 C CA . ARG A 1 92 ? -3.195 -3.578 -16.328 1.00 86.06 92 ARG A CA 1
ATOM 713 C C . ARG A 1 92 ? -2.761 -3.684 -14.863 1.00 86.06 92 ARG A C 1
ATOM 715 O O . ARG A 1 92 ? -3.596 -3.911 -13.993 1.00 86.06 92 ARG A O 1
ATOM 722 N N . LEU A 1 93 ? -1.467 -3.504 -14.597 1.00 86.56 93 LEU A N 1
ATOM 723 C CA . LEU A 1 93 ? -0.920 -3.517 -13.238 1.00 86.56 93 LEU A CA 1
ATOM 724 C C . LEU A 1 93 ? -1.384 -2.290 -12.451 1.00 86.56 93 LEU A C 1
ATOM 726 O O . LEU A 1 93 ? -1.705 -2.420 -11.279 1.00 86.56 93 LEU A O 1
ATOM 730 N N . GLY A 1 94 ? -1.508 -1.130 -13.091 1.00 86.69 94 GLY A N 1
ATOM 731 C CA . GLY A 1 94 ? -2.029 0.095 -12.493 1.00 86.69 94 GLY A CA 1
ATOM 732 C C . GLY A 1 94 ? -3.488 -0.045 -12.076 1.00 86.69 94 GLY A C 1
ATOM 733 O O . GLY A 1 94 ? -3.830 0.331 -10.963 1.00 86.69 94 GLY A O 1
ATOM 734 N N . LEU A 1 95 ? -4.334 -0.671 -12.901 1.00 89.56 95 LEU A N 1
ATOM 735 C CA . LEU A 1 95 ? -5.720 -0.976 -12.531 1.00 89.56 95 LEU A CA 1
ATOM 736 C C . LEU A 1 95 ? -5.792 -1.954 -11.354 1.00 89.56 95 LEU A C 1
ATOM 738 O O . LEU A 1 95 ? -6.520 -1.700 -10.397 1.00 89.56 95 LEU A O 1
ATOM 742 N N . ALA A 1 96 ? -5.014 -3.040 -11.385 1.00 90.19 96 ALA A N 1
ATOM 743 C CA . ALA A 1 96 ? -4.978 -4.007 -10.288 1.00 90.19 96 ALA A CA 1
ATOM 744 C C . ALA A 1 96 ? -4.492 -3.364 -8.976 1.00 90.19 96 ALA A C 1
ATOM 746 O O . ALA A 1 96 ? -5.145 -3.484 -7.940 1.00 90.19 96 ALA A O 1
ATOM 747 N N . THR A 1 97 ? -3.388 -2.616 -9.035 1.00 91.38 97 THR A N 1
ATOM 748 C CA . THR A 1 97 ? -2.843 -1.869 -7.890 1.00 91.38 97 THR A CA 1
ATOM 749 C C . THR A 1 97 ? -3.818 -0.796 -7.415 1.00 91.38 97 THR A C 1
ATOM 751 O O . THR A 1 97 ? -3.949 -0.592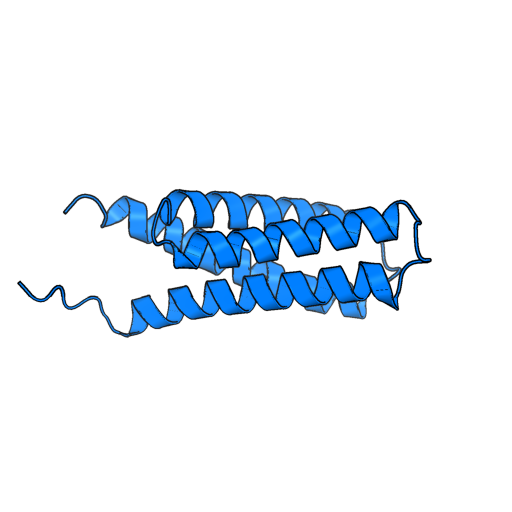 -6.216 1.00 91.38 97 THR A O 1
ATOM 754 N N . GLY A 1 98 ? -4.551 -0.151 -8.325 1.00 92.81 98 GLY A N 1
ATOM 755 C CA . GLY A 1 98 ? -5.573 0.843 -8.007 1.00 92.81 98 GLY A CA 1
ATOM 756 C C . GLY A 1 98 ? -6.766 0.248 -7.261 1.00 92.81 98 GLY A C 1
ATOM 757 O O . GLY A 1 98 ? -7.210 0.826 -6.273 1.00 92.81 98 GLY A O 1
ATOM 758 N N . VAL A 1 99 ? -7.247 -0.933 -7.663 1.00 95.94 99 VAL A N 1
ATOM 759 C CA . VAL A 1 99 ? -8.312 -1.652 -6.940 1.00 95.94 99 VAL A CA 1
ATOM 760 C C . VAL A 1 99 ? -7.837 -2.077 -5.550 1.00 95.94 99 VAL A C 1
ATOM 762 O O . VAL A 1 99 ? -8.547 -1.851 -4.567 1.00 95.94 99 VAL A O 1
ATOM 765 N N . LEU A 1 100 ? -6.632 -2.648 -5.446 1.00 96.56 100 LEU A N 1
ATOM 766 C CA . LEU A 1 100 ? -6.041 -3.036 -4.161 1.00 96.56 100 LEU A CA 1
ATOM 767 C C . LEU A 1 100 ? -5.831 -1.821 -3.251 1.00 96.56 100 LEU A C 1
ATOM 769 O O . LEU A 1 100 ? -6.244 -1.838 -2.094 1.00 96.56 100 LEU A O 1
ATOM 773 N N . GLY A 1 101 ? -5.237 -0.756 -3.789 1.00 96.94 101 GLY A N 1
ATOM 774 C CA . GLY A 1 101 ? -4.949 0.489 -3.087 1.00 96.94 101 GLY A CA 1
ATOM 775 C C . GLY A 1 101 ? -6.219 1.204 -2.645 1.00 96.94 101 GLY A C 1
ATOM 776 O O . GLY A 1 101 ? -6.329 1.571 -1.484 1.00 96.94 101 GLY A O 1
ATOM 777 N N . GLY A 1 102 ? -7.216 1.331 -3.521 1.00 97.62 102 GLY A N 1
ATOM 778 C CA . GLY A 1 102 ? -8.513 1.918 -3.183 1.00 97.62 102 GLY A CA 1
ATOM 779 C C . GLY A 1 102 ? -9.239 1.131 -2.093 1.00 97.62 102 GLY A C 1
ATOM 780 O O . GLY A 1 102 ? -9.713 1.718 -1.122 1.00 97.62 102 GLY A O 1
ATOM 781 N N . SER A 1 103 ? -9.257 -0.202 -2.200 1.00 98.19 103 SER A N 1
ATOM 782 C CA . SER A 1 103 ? -9.834 -1.074 -1.167 1.00 98.19 103 SER A CA 1
ATOM 783 C C . SER A 1 103 ? -9.107 -0.918 0.168 1.00 98.19 103 SER A C 1
ATOM 785 O O . SER A 1 103 ? -9.750 -0.824 1.212 1.00 98.19 103 SER A O 1
ATOM 787 N N . PHE A 1 104 ? -7.773 -0.848 0.131 1.00 98.12 104 PHE A N 1
ATOM 788 C CA . PHE A 1 104 ? -6.947 -0.628 1.310 1.00 98.12 104 PHE A CA 1
ATOM 789 C C . PHE A 1 104 ? -7.257 0.721 1.957 1.00 98.12 104 PHE A C 1
ATOM 791 O O . PHE A 1 104 ? -7.621 0.728 3.125 1.00 98.12 104 PHE A O 1
ATOM 798 N N . ILE A 1 105 ? -7.223 1.821 1.195 1.00 98.19 105 ILE A N 1
ATOM 799 C CA . ILE A 1 105 ? -7.515 3.183 1.673 1.00 98.19 105 ILE A CA 1
ATOM 800 C C . ILE A 1 105 ? -8.878 3.243 2.358 1.00 98.19 105 ILE A C 1
ATOM 802 O O . ILE A 1 105 ? -8.979 3.735 3.479 1.00 98.19 105 ILE A O 1
ATOM 806 N N . LEU A 1 106 ? -9.928 2.743 1.699 1.00 98.19 106 LEU A N 1
ATOM 807 C CA . LEU A 1 106 ? -11.284 2.778 2.247 1.00 98.19 106 LEU A CA 1
ATOM 808 C C . LEU A 1 106 ? -11.375 1.982 3.551 1.00 98.19 106 LEU A C 1
ATOM 810 O O . LEU A 1 106 ? -11.956 2.454 4.529 1.00 98.19 106 LEU A O 1
ATOM 814 N N . LEU A 1 107 ? -10.775 0.792 3.577 1.00 97.38 107 LEU A N 1
ATOM 815 C CA . LEU A 1 107 ? -10.802 -0.079 4.743 1.00 97.38 107 LEU A CA 1
ATOM 816 C C . LEU A 1 107 ? -10.002 0.501 5.912 1.00 97.38 107 LEU A C 1
ATOM 818 O O . LEU A 1 107 ? -10.495 0.510 7.038 1.00 97.38 107 LEU A O 1
ATOM 822 N N . THR A 1 108 ? -8.792 1.003 5.678 1.00 96.06 108 THR A N 1
ATOM 823 C CA . THR A 1 108 ? -7.965 1.581 6.739 1.00 96.06 108 THR A CA 1
ATOM 824 C C . THR A 1 108 ? -8.528 2.911 7.228 1.00 96.06 108 THR A C 1
ATOM 826 O O . THR A 1 108 ? -8.568 3.129 8.433 1.00 96.06 108 THR A O 1
ATOM 829 N N . ALA A 1 109 ? -9.084 3.756 6.357 1.00 97.06 109 ALA A N 1
ATOM 830 C CA . ALA A 1 109 ? -9.786 4.964 6.793 1.00 97.06 109 ALA A CA 1
ATOM 831 C C . ALA A 1 109 ? -11.004 4.624 7.670 1.00 97.06 109 ALA A C 1
ATOM 833 O O . ALA A 1 109 ? -11.207 5.237 8.718 1.00 97.06 109 ALA A O 1
ATOM 834 N N . TYR A 1 110 ? -11.779 3.602 7.290 1.00 95.94 110 TYR A N 1
ATOM 835 C CA . TYR A 1 110 ? -12.882 3.097 8.108 1.00 95.94 110 TYR A CA 1
ATOM 836 C C . TYR A 1 110 ? -12.403 2.581 9.473 1.00 95.94 110 TYR A C 1
ATOM 838 O O . TYR A 1 110 ? -12.978 2.935 10.503 1.00 95.94 110 TYR A O 1
ATOM 846 N N . LEU A 1 111 ? -11.343 1.766 9.499 1.00 94.12 111 LEU A N 1
ATOM 847 C CA . LEU A 1 111 ? -10.783 1.218 10.736 1.00 94.12 111 LEU A CA 1
ATOM 848 C C . LEU A 1 111 ? -10.203 2.307 11.646 1.00 94.12 111 LEU A C 1
ATOM 850 O O . LEU A 1 111 ? -10.365 2.204 12.857 1.00 94.12 111 LEU A O 1
ATOM 854 N N . PHE A 1 112 ? -9.587 3.349 11.082 1.00 94.38 112 PHE A N 1
ATOM 855 C CA . PHE A 1 112 ? -9.126 4.520 11.828 1.00 94.38 112 PHE A CA 1
ATOM 856 C C . PHE A 1 112 ? -10.291 5.215 12.537 1.00 94.38 112 PHE A C 1
ATOM 858 O O . PHE A 1 112 ? -10.293 5.317 13.758 1.00 94.38 112 PHE A O 1
ATOM 865 N N . VAL A 1 113 ? -11.328 5.606 11.787 1.00 93.94 113 VAL A N 1
ATOM 866 C CA . VAL A 1 113 ? -12.507 6.287 12.351 1.00 93.94 113 VAL A CA 1
ATOM 867 C C . VAL A 1 113 ? -13.206 5.425 13.401 1.00 93.94 113 VAL A C 1
ATOM 869 O O . VAL A 1 113 ? -13.723 5.947 14.386 1.00 93.94 113 VAL A O 1
ATOM 872 N N . ARG A 1 114 ? -13.247 4.106 13.197 1.00 91.12 114 ARG A N 1
ATOM 873 C CA . ARG A 1 114 ? -13.835 3.173 14.158 1.00 91.12 114 ARG A CA 1
ATOM 874 C C . ARG A 1 114 ? -13.010 3.083 15.443 1.00 91.12 114 ARG A C 1
ATOM 876 O O . ARG A 1 114 ? -13.602 3.139 16.512 1.00 91.12 114 ARG A O 1
ATOM 883 N N . GLU A 1 115 ? -11.692 2.936 15.360 1.00 87.50 115 GLU A N 1
ATOM 884 C CA . GLU A 1 115 ? -10.859 2.791 16.561 1.00 87.50 115 GLU A CA 1
ATOM 885 C C . GLU A 1 115 ? -10.803 4.100 17.367 1.00 87.50 115 GLU A C 1
ATOM 887 O O . GLU A 1 115 ? -10.875 4.043 18.583 1.00 87.50 115 GLU A O 1
ATOM 892 N N . GLU A 1 116 ? -10.795 5.270 16.718 1.00 87.62 116 GLU A N 1
ATOM 893 C CA . GLU A 1 116 ? -10.853 6.577 17.405 1.00 87.62 116 GLU A CA 1
ATOM 894 C C . GLU A 1 116 ? -12.196 6.829 18.113 1.00 87.62 116 GLU A C 1
ATOM 896 O O . GLU A 1 116 ? -12.253 7.505 19.130 1.00 87.62 116 GLU A O 1
ATOM 901 N N . ARG A 1 117 ? -13.310 6.299 17.588 1.00 83.38 117 ARG A N 1
ATOM 902 C CA . ARG A 1 117 ? -14.646 6.499 18.187 1.00 83.38 117 ARG A CA 1
ATOM 903 C C . ARG A 1 117 ? -14.971 5.541 19.332 1.00 83.38 117 ARG A C 1
ATOM 905 O O . ARG A 1 117 ? -15.900 5.818 20.082 1.00 83.38 117 ARG A O 1
ATOM 912 N N . PHE A 1 118 ? -14.292 4.398 19.404 1.00 71.19 118 PHE A N 1
ATOM 913 C CA . PHE A 1 118 ? -14.608 3.301 20.331 1.00 71.19 118 PHE A CA 1
ATOM 914 C C . PHE A 1 118 ? -13.374 2.798 21.104 1.00 71.19 118 PHE A C 1
ATOM 916 O O . PHE A 1 118 ? -13.409 1.704 21.661 1.00 71.19 118 PHE A O 1
ATOM 923 N N . GLY A 1 119 ? -12.264 3.538 21.062 1.00 60.72 119 GLY A N 1
ATOM 924 C CA . GLY A 1 119 ? -10.981 3.177 21.673 1.00 60.72 119 GLY A CA 1
ATOM 925 C C . GLY A 1 119 ? -10.724 3.796 23.048 1.00 60.72 119 GLY A C 1
ATOM 926 O O . GLY A 1 119 ? -9.661 3.541 23.604 1.00 60.72 119 GLY A O 1
ATOM 927 N N . ASP A 1 120 ? -11.676 4.568 23.582 1.00 48.75 120 ASP A N 1
ATOM 928 C CA . ASP A 1 120 ? -11.582 5.282 24.868 1.00 48.75 120 ASP A CA 1
ATOM 929 C C . ASP A 1 120 ? -12.149 4.494 26.077 1.00 48.75 120 ASP A C 1
ATOM 931 O O . ASP A 1 120 ? -12.338 5.077 27.145 1.00 48.75 120 ASP A O 1
ATOM 935 N N . ASP A 1 121 ? -12.394 3.183 25.938 1.00 42.09 121 ASP A N 1
ATOM 936 C CA . ASP A 1 121 ? -12.903 2.308 27.018 1.00 42.09 121 ASP A CA 1
ATOM 937 C C . ASP A 1 121 ? -11.802 1.467 27.696 1.00 42.09 121 ASP A C 1
ATOM 939 O O . ASP A 1 121 ? -11.103 0.696 26.988 1.00 42.09 121 ASP A O 1
#

Radius of gyration: 15.71 Å; chains: 1; bounding box: 37×22×51 Å

Organism: NCBI:txid1324957

Foldseek 3Di:
DPPCDPPVLVVLLVLLLVLLQVLLVLLQCCLPPPDDDPDPSSVVSNVSSVVSVVLSVVVVVVPPLLVSLVCLLVSLVVVLVVLVVVDCPPVVSNVVSNVSSVSSNVSSVVSNVVCVVPVPD

Sequence (121 aa):
MTSTRPHSADRLHYAAVLLAFALSVVHFYLGFAVEPFGSAASVQFVLFGVVFLAGVGVYLTTYFRPVLYLVGSLYAAFLGVLWFTGGMRYLRLGLATGVLGGSFILLTAYLFVREERFGDD

Secondary structure (DSSP, 8-state):
------HHHHHHHHHHHHHHHHHHHHHHHIIIIISPTTSHHHHHHHHHHHHHHHHHHHHHT-TTHHHHHHHHHHHHHHHHHHHHHT-GGGHHHHHHHHHHHHHHHHHHHHHHHHHHHH---